Protein AF-A0A350BDQ4-F1 (afdb_monomer)

Nearest PDB structures (foldseek):
  2der-assembly2_B  TM=5.035E-01  e=5.370E-01  Escherichia coli
  2der-assembly1_A  TM=5.184E-01  e=1.527E+00  Escherichia coli
  4pnh-assembly1_A  TM=5.276E-01  e=2.118E+00  Burkholderia thailandensis E264
  6jak-assembly2_D  TM=4.779E-01  e=2.576E+00  Escherichia coli
  3s4o-assembly2_B  TM=2.925E-01  e=7.947E-01  Leishmania major

Mean predicted aligned error: 5.36 Å

Secondary structure (DSSP, 8-state):
------HHHHHHHHHHTTTT---EEEEEESSHHHHHHHHHHHTTTSEEEEEE--TT--SHHHHHHHHHHHHHHHHHHHHHHT---EEEEPP--HHHHHHHHGGG-

Foldseek 3Di:
DPPDDDVVVVVVVVLVVCVPPAEADEAEDQAQVRPDVVVVVNQNRYQYEYEHDDLCDPDVVRSVVRVVRNVVSVVVVCVVVVGDYHYDYDDNDNVVVVVVCVVPD

pLDDT: mean 89.43, std 8.65, range [54.31, 96.44]

Solvent-accessible surface area (backbone atoms only — not comparable to full-atom values): 6194 Å² total; per-residue (Å²): 131,83,85,77,80,59,64,67,63,54,50,50,54,56,57,58,71,44,72,88,50,59,53,81,39,80,45,81,30,80,39,39,77,71,40,52,66,59,46,69,66,40,55,86,54,26,45,38,32,37,34,43,60,63,37,83,49,72,59,65,70,52,42,54,50,34,48,52,49,28,53,54,47,46,56,50,45,24,63,79,66,75,47,79,65,43,81,44,79,57,83,80,45,44,69,64,51,48,62,75,44,57,91,79,110

Radius of gyration: 17.16 Å; Cα contacts (8 Å, |Δi|>4): 107; chains: 1; bounding box: 40×37×46 Å

Sequence (105 aa):
MENKINYHKEALKIIEGLKGRKPRLLAHVCCGPCSTYPLKFLHDHFDVTVIFHNSNIYPEREYVRRYQVLEEFVSRFNIDFSADVKIVKTAYENDEFNKHLAPFG

Structure (mmCIF, N/CA/C/O backbone):
data_AF-A0A350BDQ4-F1
#
_entry.id   AF-A0A350BDQ4-F1
#
loop_
_atom_site.group_PDB
_atom_site.id
_atom_site.type_symbol
_atom_site.label_atom_id
_atom_site.label_alt_id
_atom_site.label_comp_id
_atom_site.label_asym_id
_atom_site.label_entity_id
_atom_site.label_seq_id
_atom_site.pdbx_PDB_ins_code
_atom_site.Cartn_x
_atom_site.Cartn_y
_atom_site.Cartn_z
_atom_site.occupancy
_atom_site.B_iso_or_equiv
_atom_site.auth_seq_id
_atom_site.auth_comp_id
_atom_site.auth_asym_id
_atom_site.auth_atom_id
_atom_site.pdbx_PDB_model_num
ATOM 1 N N . MET A 1 1 ? 9.923 23.211 26.476 1.00 54.31 1 MET A N 1
ATOM 2 C CA . MET A 1 1 ? 9.919 22.014 25.612 1.00 54.31 1 MET A CA 1
ATOM 3 C C . MET A 1 1 ? 8.647 22.061 24.799 1.00 54.31 1 MET A C 1
ATOM 5 O O . MET A 1 1 ? 7.578 22.110 25.394 1.00 54.31 1 MET A O 1
ATOM 9 N N . GLU A 1 2 ? 8.759 22.140 23.479 1.00 69.00 2 GLU A N 1
ATOM 10 C CA . GLU A 1 2 ? 7.611 22.033 22.577 1.00 69.00 2 GLU A CA 1
ATOM 11 C C . GLU A 1 2 ? 6.854 20.724 22.839 1.00 69.00 2 GLU A C 1
ATOM 13 O O . GLU A 1 2 ? 7.464 19.659 22.969 1.00 69.00 2 GLU A O 1
ATOM 18 N N . ASN A 1 3 ? 5.525 20.804 22.940 1.00 77.81 3 ASN A N 1
ATOM 19 C CA . ASN A 1 3 ? 4.669 19.628 23.062 1.00 77.81 3 ASN A CA 1
ATOM 20 C C . ASN A 1 3 ? 4.763 18.821 21.764 1.00 77.81 3 ASN A C 1
ATOM 22 O O . ASN A 1 3 ? 4.131 19.149 20.761 1.00 77.81 3 ASN A O 1
ATOM 26 N N . LYS A 1 4 ? 5.574 17.762 21.775 1.00 87.06 4 LYS A N 1
ATOM 27 C CA . LYS A 1 4 ? 5.746 16.875 20.626 1.00 87.06 4 LYS A CA 1
ATOM 28 C C . LYS A 1 4 ? 4.429 16.140 20.361 1.00 87.06 4 LYS A C 1
ATOM 30 O O . LYS A 1 4 ? 3.985 15.337 21.182 1.00 87.06 4 LYS A O 1
ATOM 35 N N . ILE A 1 5 ? 3.799 16.428 19.223 1.00 91.75 5 ILE A N 1
ATOM 36 C CA . ILE A 1 5 ? 2.542 15.789 18.819 1.00 91.75 5 ILE A CA 1
ATOM 37 C C . ILE A 1 5 ? 2.784 14.289 18.614 1.00 91.75 5 ILE A C 1
ATOM 39 O O . ILE A 1 5 ? 3.722 13.880 17.928 1.00 91.75 5 ILE A O 1
ATOM 43 N N . ASN A 1 6 ? 1.923 13.458 19.202 1.00 93.75 6 ASN A N 1
ATOM 44 C CA . ASN A 1 6 ? 1.917 12.018 18.967 1.00 93.75 6 ASN A CA 1
ATOM 45 C C . ASN A 1 6 ? 0.924 11.684 17.843 1.00 93.75 6 ASN A C 1
ATOM 47 O O . ASN A 1 6 ? -0.269 11.518 18.087 1.00 93.75 6 ASN A O 1
ATOM 51 N N . TYR A 1 7 ? 1.428 11.551 16.617 1.00 91.69 7 TYR A N 1
ATOM 52 C CA . TYR A 1 7 ? 0.598 11.301 15.433 1.00 91.69 7 TYR A CA 1
ATOM 53 C C . TYR A 1 7 ? -0.145 9.963 15.450 1.00 91.69 7 TYR A C 1
ATOM 55 O O . TYR A 1 7 ? -1.195 9.852 14.826 1.00 91.69 7 TYR A O 1
ATOM 63 N N . HIS A 1 8 ? 0.342 8.963 16.188 1.00 91.56 8 HIS A N 1
ATOM 64 C CA . HIS A 1 8 ? -0.392 7.710 16.348 1.00 91.56 8 HIS A CA 1
ATOM 65 C C . HIS A 1 8 ? -1.682 7.930 17.149 1.00 91.56 8 HIS A C 1
ATOM 67 O O . HIS A 1 8 ? -2.749 7.486 16.735 1.00 91.56 8 HIS A O 1
ATOM 73 N N . LYS A 1 9 ? -1.612 8.690 18.251 1.00 94.00 9 LYS A N 1
ATOM 74 C CA . LYS A 1 9 ? -2.806 9.060 19.028 1.00 94.00 9 LYS A CA 1
ATOM 75 C C . LYS A 1 9 ? -3.777 9.914 18.214 1.00 94.00 9 LYS A C 1
ATOM 77 O O . LYS A 1 9 ? -4.979 9.690 18.297 1.00 94.00 9 LYS A O 1
ATOM 82 N N . GLU A 1 10 ? -3.275 10.854 17.416 1.00 95.12 10 GLU A N 1
ATOM 83 C CA . GLU A 1 10 ? -4.138 11.650 16.534 1.00 95.12 10 GLU A CA 1
ATOM 84 C C . GLU A 1 10 ? -4.805 10.787 15.450 1.00 95.12 10 GLU A C 1
ATOM 86 O O . GLU A 1 10 ? -5.999 10.939 15.202 1.00 95.12 10 GLU A O 1
ATOM 91 N N . ALA A 1 11 ? -4.093 9.814 14.873 1.00 92.81 11 ALA A N 1
ATOM 92 C CA . ALA A 1 11 ? -4.675 8.867 13.922 1.00 92.81 11 ALA A CA 1
ATOM 93 C C . ALA A 1 11 ? -5.798 8.024 14.550 1.00 92.81 11 ALA A C 1
ATOM 95 O O . ALA A 1 11 ? -6.852 7.861 13.936 1.00 92.81 11 ALA A O 1
ATOM 96 N N . LEU A 1 12 ? -5.617 7.540 15.785 1.00 94.12 12 LEU A N 1
ATOM 97 C CA . LEU A 1 12 ? -6.652 6.784 16.501 1.00 94.12 12 LEU A CA 1
ATOM 98 C C . LEU A 1 12 ? -7.923 7.613 16.736 1.00 94.12 12 LEU A C 1
ATOM 100 O O . LEU A 1 12 ? -9.020 7.095 16.548 1.00 94.12 12 LEU A O 1
ATOM 104 N N . LYS A 1 13 ? -7.796 8.906 17.063 1.00 95.50 13 LYS A N 1
ATOM 105 C CA . LYS A 1 13 ? -8.954 9.811 17.195 1.00 95.50 13 LYS A CA 1
ATOM 106 C C . LYS A 1 13 ? -9.706 9.980 15.873 1.00 95.50 13 LYS A C 1
ATOM 108 O O . LYS A 1 13 ? -10.935 10.003 15.856 1.00 95.50 13 LYS A O 1
ATOM 113 N N . ILE A 1 14 ? -8.979 10.089 14.757 1.00 94.06 14 ILE A N 1
ATOM 114 C CA . ILE A 1 14 ? -9.587 10.166 13.418 1.00 94.06 14 ILE A CA 1
ATOM 115 C C . ILE A 1 14 ? -10.355 8.873 13.116 1.00 94.06 14 ILE A C 1
ATOM 117 O O . ILE A 1 14 ? -11.492 8.937 12.648 1.00 94.06 14 ILE A O 1
ATOM 121 N N . ILE A 1 15 ? -9.762 7.715 13.424 1.00 94.81 15 ILE A N 1
ATOM 122 C CA . ILE A 1 15 ? -10.382 6.394 13.248 1.00 94.81 15 ILE A CA 1
ATOM 123 C C . ILE A 1 15 ? -11.643 6.251 14.111 1.00 94.81 15 ILE A C 1
ATOM 125 O O . ILE A 1 15 ? -12.675 5.808 13.612 1.00 94.81 15 ILE A O 1
ATOM 129 N N . GLU A 1 16 ? -11.610 6.679 15.373 1.00 94.75 16 GLU A N 1
ATOM 130 C CA . GLU A 1 16 ? -12.782 6.678 16.259 1.00 94.75 16 GLU A CA 1
ATOM 131 C C . GLU A 1 16 ? -13.932 7.522 15.674 1.00 94.75 16 GLU A C 1
ATOM 133 O O . GLU A 1 16 ? -15.096 7.107 15.662 1.00 94.75 16 GLU A O 1
ATOM 138 N N . GLY A 1 17 ? -13.597 8.665 15.066 1.00 94.88 17 GLY A N 1
ATOM 139 C CA . GLY A 1 17 ? -14.539 9.533 14.355 1.00 94.88 17 GLY A CA 1
ATOM 140 C C . GLY A 1 17 ? -15.221 8.894 13.134 1.00 94.88 17 GLY A C 1
ATOM 141 O O . GLY A 1 17 ? -16.253 9.395 12.666 1.00 94.88 17 GLY A O 1
ATOM 142 N N . 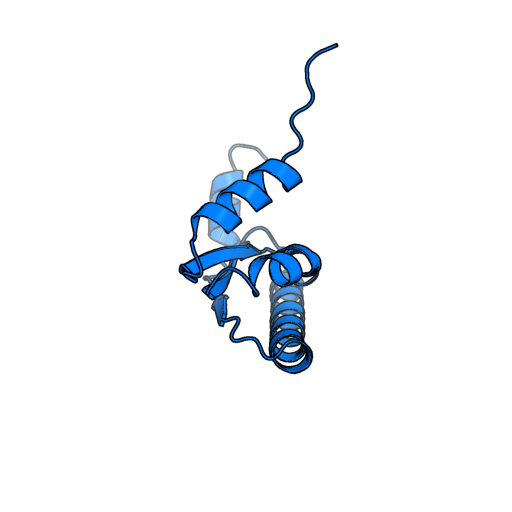LEU A 1 18 ? -14.716 7.765 12.626 1.00 93.69 18 LEU A N 1
ATOM 143 C CA . LEU A 1 18 ? -15.363 7.025 11.541 1.00 93.69 18 LEU A CA 1
ATOM 144 C C . LEU A 1 18 ? -16.677 6.371 11.996 1.00 93.69 18 LEU A C 1
ATOM 146 O O . LEU A 1 18 ? -17.544 6.136 11.152 1.00 93.69 18 LEU A O 1
ATOM 150 N N . LYS A 1 19 ? -16.890 6.169 13.308 1.00 91.62 19 LYS A N 1
ATOM 151 C CA . LYS A 1 19 ? -18.124 5.603 13.893 1.00 91.62 19 LYS A CA 1
ATOM 152 C C . LYS A 1 19 ? -18.535 4.271 13.247 1.00 91.62 19 LYS A C 1
ATOM 154 O O . LYS A 1 19 ? -19.691 4.084 12.876 1.00 91.62 19 LYS A O 1
ATOM 159 N N . GLY A 1 20 ? -17.566 3.378 13.044 1.00 87.06 20 GLY A N 1
ATOM 160 C CA . GLY A 1 20 ? -17.780 2.063 12.428 1.00 87.06 20 GLY A CA 1
ATOM 161 C C . GLY A 1 20 ? -17.937 2.071 10.902 1.00 87.06 20 GLY A C 1
ATOM 162 O O . GLY A 1 20 ? -18.081 1.009 10.305 1.00 87.06 20 GLY A O 1
ATOM 163 N N . ARG A 1 21 ? -17.886 3.238 10.244 1.00 93.75 21 ARG A N 1
ATOM 164 C CA . ARG A 1 21 ? -17.785 3.308 8.779 1.00 93.75 21 ARG A CA 1
ATOM 165 C C . ARG A 1 21 ? -16.398 2.851 8.336 1.00 93.75 21 ARG A C 1
ATOM 167 O O . ARG A 1 21 ? -15.412 3.169 8.995 1.00 93.75 21 ARG A O 1
ATOM 174 N N . LYS A 1 22 ? -16.334 2.206 7.172 1.00 94.38 22 LYS A N 1
ATOM 175 C CA . LYS A 1 22 ? -15.093 1.734 6.553 1.00 94.38 22 LYS A CA 1
ATOM 176 C C . LYS A 1 22 ? -14.858 2.459 5.217 1.00 94.38 22 LYS A C 1
ATOM 178 O O . LYS A 1 22 ? -15.253 1.968 4.168 1.00 94.38 22 LYS A O 1
ATOM 183 N N . PRO A 1 23 ? -14.354 3.706 5.224 1.00 96.12 23 PRO A N 1
ATOM 184 C CA . PRO A 1 23 ? -14.197 4.473 3.994 1.00 96.12 23 PRO A CA 1
ATOM 185 C C . PRO A 1 23 ? -13.098 3.889 3.098 1.00 96.12 23 PRO A C 1
ATOM 187 O O . PRO A 1 23 ? -12.171 3.224 3.561 1.00 96.12 23 PRO A O 1
ATOM 190 N N . ARG A 1 24 ? -13.185 4.187 1.798 1.00 96.38 24 ARG A N 1
ATOM 191 C CA . ARG A 1 24 ? -12.177 3.781 0.812 1.00 96.38 24 ARG A CA 1
ATOM 192 C C . ARG A 1 24 ? -10.886 4.569 1.006 1.00 96.38 24 ARG A C 1
ATOM 194 O O . ARG A 1 24 ? -10.926 5.793 1.124 1.00 96.38 24 ARG A O 1
ATOM 201 N N . LEU A 1 25 ? -9.753 3.873 0.972 1.00 94.62 25 LEU A N 1
ATOM 202 C CA . LEU A 1 25 ? -8.425 4.467 1.099 1.00 94.62 25 LEU A CA 1
ATOM 203 C C . LEU A 1 25 ? -7.511 3.964 -0.018 1.00 94.62 25 LEU A C 1
ATOM 205 O O . LEU A 1 25 ? -7.325 2.760 -0.171 1.00 94.62 25 LEU A O 1
ATOM 209 N N . LEU A 1 26 ? -6.921 4.889 -0.778 1.00 94.62 26 LEU A N 1
ATOM 210 C CA . LEU A 1 26 ? -5.892 4.578 -1.767 1.00 94.62 26 LEU A CA 1
ATOM 211 C C . LEU A 1 26 ? -4.511 4.847 -1.160 1.00 94.62 26 LEU A C 1
ATOM 213 O O . LEU A 1 26 ? -4.178 5.993 -0.866 1.00 94.62 26 LEU A O 1
ATOM 217 N N . ALA A 1 27 ? -3.717 3.798 -0.967 1.00 91.69 27 ALA A N 1
ATOM 218 C CA . ALA A 1 27 ? -2.392 3.873 -0.365 1.00 91.69 27 ALA A CA 1
ATOM 219 C C . ALA A 1 27 ? -1.306 3.684 -1.428 1.00 91.69 27 ALA A C 1
ATOM 221 O O . ALA A 1 27 ? -1.214 2.630 -2.058 1.00 91.69 27 ALA A O 1
ATOM 222 N N . HIS A 1 28 ? -0.470 4.701 -1.629 1.00 91.19 28 HIS A N 1
ATOM 223 C CA . HIS A 1 28 ? 0.664 4.618 -2.548 1.00 91.19 28 HIS A CA 1
ATOM 224 C C . HIS A 1 28 ? 1.814 3.817 -1.953 1.00 91.19 28 HIS A C 1
ATOM 226 O O . HIS A 1 28 ? 2.251 4.067 -0.831 1.00 91.19 28 HIS A O 1
ATOM 232 N N . VAL 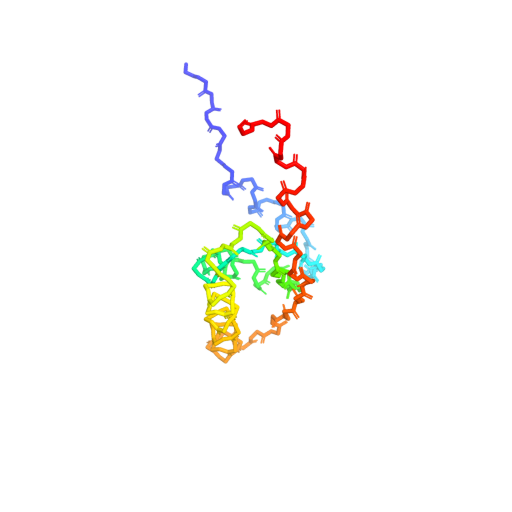A 1 29 ? 2.319 2.860 -2.730 1.00 86.56 29 VAL A N 1
ATOM 233 C CA . VAL A 1 29 ? 3.487 2.057 -2.387 1.00 86.56 29 VAL A CA 1
ATOM 234 C C . VAL A 1 29 ? 4.455 1.993 -3.560 1.00 86.56 29 VAL A C 1
ATOM 236 O O . VAL A 1 29 ? 4.068 1.923 -4.727 1.00 86.56 29 VAL A O 1
ATOM 239 N N . CYS A 1 30 ? 5.745 1.944 -3.243 1.00 77.81 30 CYS A N 1
ATOM 240 C CA . CYS A 1 30 ? 6.786 1.634 -4.216 1.00 77.81 30 CYS A CA 1
ATOM 241 C C . CYS A 1 30 ? 7.355 0.214 -4.037 1.00 77.81 30 CYS A C 1
ATOM 243 O O . CYS A 1 30 ? 8.182 -0.203 -4.848 1.00 77.81 30 CYS A O 1
ATOM 245 N N . CYS A 1 31 ? 6.956 -0.519 -2.982 1.00 71.19 31 CYS A N 1
ATOM 246 C CA . CYS A 1 31 ? 7.484 -1.840 -2.620 1.00 71.19 31 CYS A CA 1
ATOM 247 C C . CYS A 1 31 ? 6.579 -2.623 -1.648 1.00 71.19 31 CYS A C 1
ATOM 249 O O . CYS A 1 31 ? 5.878 -2.009 -0.850 1.00 71.19 31 CYS A O 1
ATOM 251 N N . GLY A 1 32 ? 6.662 -3.960 -1.635 1.00 62.03 32 GLY A N 1
ATOM 252 C CA . GLY A 1 32 ? 5.946 -4.812 -0.663 1.00 62.03 32 GLY A CA 1
ATOM 253 C C . GLY A 1 32 ? 6.215 -4.480 0.823 1.00 62.03 32 GLY A C 1
ATOM 254 O O . GLY A 1 32 ? 5.264 -4.320 1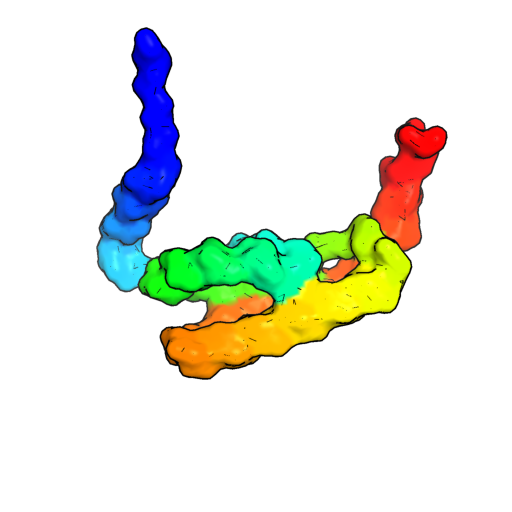.589 1.00 62.03 32 GLY A O 1
ATOM 255 N N . PRO A 1 33 ? 7.478 -4.275 1.257 1.00 59.88 33 PRO A N 1
ATOM 256 C CA . PRO A 1 33 ? 7.794 -3.873 2.635 1.00 59.88 33 PRO A CA 1
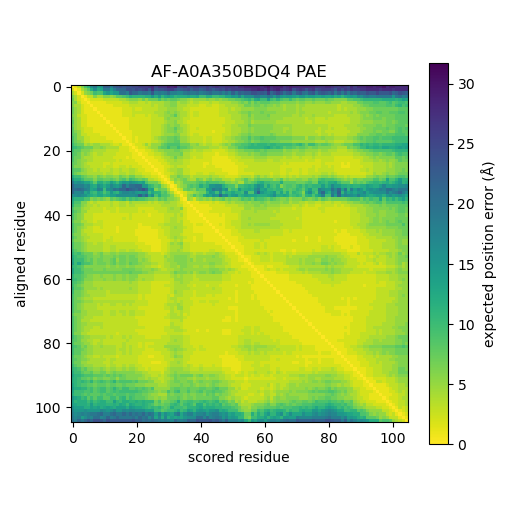ATOM 257 C C . PRO A 1 33 ? 7.146 -2.552 3.068 1.00 59.88 33 PRO A C 1
ATOM 259 O O . PRO A 1 33 ? 6.767 -2.400 4.229 1.00 59.88 33 PRO A O 1
ATOM 262 N N . CYS A 1 34 ? 6.970 -1.627 2.120 1.00 61.69 34 CYS A N 1
ATOM 263 C CA . CYS A 1 34 ? 6.410 -0.296 2.324 1.00 61.69 34 CYS A CA 1
ATOM 264 C C . CYS A 1 34 ? 4.943 -0.354 2.796 1.00 61.69 34 CYS A C 1
ATOM 266 O O . CYS A 1 34 ? 4.477 0.562 3.468 1.00 61.69 34 CYS A O 1
ATOM 268 N N . SER A 1 35 ? 4.226 -1.441 2.483 1.00 64.19 35 SER A N 1
ATOM 269 C CA . SER A 1 35 ? 2.842 -1.674 2.911 1.00 64.19 35 SER A CA 1
ATOM 270 C C . SER A 1 35 ? 2.693 -2.473 4.203 1.00 64.19 35 SER A C 1
ATOM 272 O O . SER A 1 35 ? 1.595 -2.504 4.728 1.00 64.19 35 SER A O 1
ATOM 274 N N . THR A 1 36 ? 3.729 -3.105 4.753 1.00 78.31 36 THR A N 1
ATOM 275 C CA . THR A 1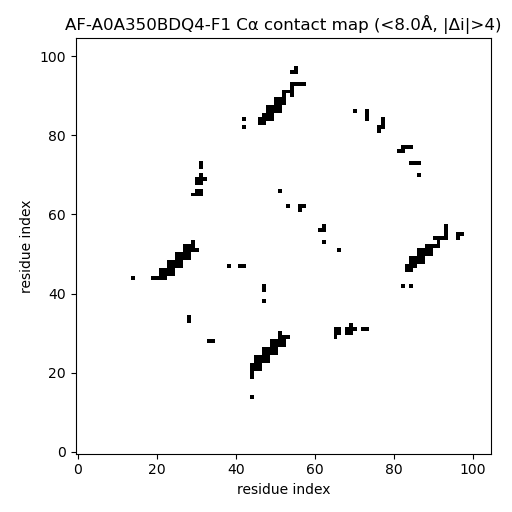 36 ? 3.561 -4.116 5.825 1.00 78.31 36 THR A CA 1
ATOM 276 C C . THR A 1 36 ? 2.794 -3.624 7.062 1.00 78.31 36 THR A C 1
ATOM 278 O O . THR A 1 36 ? 1.658 -4.039 7.291 1.00 78.31 36 THR A O 1
ATOM 281 N N . TYR A 1 37 ? 3.381 -2.727 7.859 1.00 85.88 37 TYR A N 1
ATOM 282 C CA . TYR A 1 37 ? 2.707 -2.165 9.036 1.00 85.88 37 TYR A CA 1
ATOM 283 C C . TYR A 1 37 ? 1.522 -1.254 8.676 1.00 85.88 37 TYR A C 1
ATOM 285 O O . TYR A 1 37 ? 0.465 -1.424 9.283 1.00 85.88 37 TYR A O 1
ATOM 293 N N . PRO A 1 38 ? 1.626 -0.333 7.693 1.00 87.69 38 PRO A N 1
ATOM 294 C CA . PRO A 1 38 ? 0.498 0.520 7.331 1.00 87.69 38 PRO A CA 1
ATOM 295 C C . PRO A 1 38 ? -0.733 -0.277 6.904 1.00 87.69 38 PRO A C 1
ATOM 297 O O . PRO A 1 38 ? -1.825 0.015 7.372 1.00 87.69 38 PRO A O 1
ATOM 300 N N . LEU A 1 39 ? -0.573 -1.313 6.077 1.00 89.81 39 LEU A N 1
ATOM 301 C CA . LEU A 1 39 ? -1.695 -2.134 5.631 1.00 89.81 39 LEU A CA 1
ATOM 302 C C . LEU A 1 39 ? -2.297 -2.908 6.799 1.00 89.81 39 LEU A C 1
ATOM 304 O O . LEU A 1 39 ? -3.514 -2.893 6.945 1.00 89.81 39 LEU A O 1
ATOM 308 N N . LYS A 1 40 ? -1.456 -3.483 7.673 1.00 90.88 40 LYS A N 1
ATOM 309 C CA . LYS A 1 40 ? -1.901 -4.152 8.905 1.00 90.88 40 LYS A CA 1
ATOM 310 C C . LYS A 1 40 ? -2.684 -3.223 9.838 1.00 90.88 40 LYS A C 1
ATOM 312 O O . LYS A 1 40 ? -3.649 -3.645 10.451 1.00 90.88 40 LYS A O 1
ATOM 317 N N . PHE A 1 41 ? -2.281 -1.964 9.952 1.00 92.12 41 PHE A N 1
ATOM 318 C CA . PHE A 1 41 ? -2.985 -0.992 10.783 1.00 92.12 41 PHE A CA 1
ATOM 319 C C . PHE A 1 41 ? -4.275 -0.479 10.126 1.00 92.12 41 PHE A C 1
ATOM 321 O O . PHE A 1 41 ? -5.266 -0.241 10.803 1.00 92.12 41 PHE A O 1
ATOM 328 N N . LEU A 1 42 ? -4.274 -0.282 8.806 1.00 92.44 42 LEU A N 1
ATOM 329 C CA . LEU A 1 42 ? -5.363 0.394 8.101 1.00 92.44 42 LEU A CA 1
ATOM 330 C C . LEU A 1 42 ? -6.478 -0.555 7.642 1.00 92.44 42 LEU A C 1
ATOM 332 O O . LEU A 1 42 ? -7.615 -0.102 7.524 1.00 92.44 42 LEU A O 1
ATOM 336 N N . HIS A 1 43 ? -6.207 -1.841 7.383 1.00 92.62 43 HIS A N 1
ATOM 337 C CA . HIS A 1 43 ? -7.213 -2.742 6.793 1.00 92.62 43 HIS A CA 1
ATOM 338 C C . HIS A 1 43 ? -8.431 -2.995 7.692 1.00 92.62 43 HIS A C 1
ATOM 340 O O . HIS A 1 43 ? -9.506 -3.319 7.183 1.00 92.62 43 HIS A O 1
ATOM 346 N N . ASP A 1 44 ? -8.287 -2.844 9.009 1.00 93.31 44 ASP A N 1
ATOM 347 C CA . ASP A 1 44 ? -9.397 -2.970 9.959 1.00 93.31 44 ASP A CA 1
ATOM 348 C C . ASP A 1 44 ? -10.333 -1.757 9.914 1.00 93.31 44 ASP A C 1
ATOM 350 O O . ASP A 1 44 ? -11.517 -1.855 10.233 1.00 93.31 44 ASP A O 1
ATOM 354 N N . HIS A 1 45 ? -9.827 -0.611 9.460 1.00 94.88 45 HIS A N 1
ATOM 355 C CA . HIS A 1 45 ? -10.522 0.674 9.530 1.00 94.88 45 HIS A CA 1
ATOM 356 C C . HIS A 1 45 ? -10.937 1.220 8.158 1.00 94.88 45 HIS A C 1
ATOM 358 O O . HIS A 1 45 ? -11.811 2.082 8.081 1.00 94.88 45 HIS A O 1
ATOM 364 N N . PHE A 1 46 ? -10.346 0.713 7.073 1.00 95.75 46 PHE A N 1
ATOM 365 C CA . PHE A 1 46 ? -10.534 1.219 5.713 1.00 95.75 46 PHE A CA 1
ATOM 366 C C . PHE A 1 46 ? -10.706 0.094 4.687 1.00 95.75 46 PHE A C 1
ATOM 368 O O . PHE A 1 46 ? -10.164 -1.001 4.844 1.00 95.75 4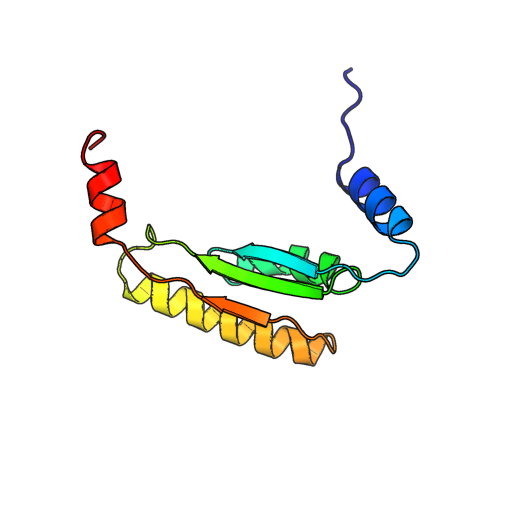6 PHE A O 1
ATOM 375 N N . ASP A 1 47 ? -11.408 0.401 3.597 1.00 95.75 47 ASP A N 1
ATOM 376 C CA . ASP A 1 47 ? -11.414 -0.414 2.381 1.00 95.75 47 ASP A CA 1
ATOM 377 C C . ASP A 1 47 ? -10.190 -0.033 1.546 1.00 95.75 47 ASP A C 1
ATOM 379 O O . ASP A 1 47 ? -10.203 0.936 0.773 1.00 95.75 47 ASP A O 1
ATOM 383 N N . VAL A 1 48 ? -9.089 -0.750 1.773 1.00 95.44 48 VAL A N 1
ATOM 384 C CA . VAL A 1 48 ? -7.778 -0.360 1.255 1.00 95.44 48 VAL A CA 1
ATOM 385 C C . VAL A 1 48 ? -7.568 -0.854 -0.174 1.00 95.44 48 VAL A C 1
ATOM 387 O O . VAL A 1 48 ? -7.681 -2.035 -0.491 1.00 95.44 48 VAL A O 1
ATOM 390 N N . THR A 1 49 ? -7.187 0.070 -1.047 1.00 95.81 49 THR A N 1
ATOM 391 C CA . THR A 1 49 ? -6.589 -0.214 -2.351 1.00 95.81 49 THR A CA 1
ATOM 392 C C . THR A 1 49 ? -5.156 0.294 -2.336 1.00 95.81 49 THR A C 1
ATOM 394 O O . THR A 1 49 ? -4.889 1.420 -1.928 1.00 95.81 49 THR A O 1
ATOM 397 N N . VAL A 1 50 ? -4.222 -0.525 -2.782 1.00 94.50 50 VAL A N 1
ATOM 398 C CA . VAL A 1 50 ? -2.808 -0.195 -2.889 1.00 94.50 50 VAL A CA 1
ATOM 399 C C . VAL A 1 50 ? -2.507 0.222 -4.323 1.00 94.50 50 VAL A C 1
ATOM 401 O O . VAL A 1 50 ? -2.816 -0.518 -5.251 1.00 94.50 50 VAL A O 1
ATOM 404 N N . ILE A 1 51 ? -1.890 1.386 -4.523 1.00 94.12 51 ILE A N 1
ATOM 405 C CA . ILE A 1 51 ? -1.391 1.817 -5.833 1.00 94.12 51 ILE A CA 1
ATOM 406 C C . ILE A 1 51 ? 0.119 1.599 -5.924 1.00 94.12 51 ILE A C 1
ATOM 408 O O . ILE A 1 51 ? 0.883 2.175 -5.151 1.00 94.12 51 ILE A O 1
ATOM 412 N N . PHE A 1 52 ? 0.548 0.783 -6.887 1.00 93.38 52 PHE A N 1
ATOM 413 C CA . PHE A 1 52 ? 1.951 0.599 -7.244 1.00 93.38 52 PHE A CA 1
ATOM 414 C C . PHE A 1 52 ? 2.333 1.570 -8.364 1.00 93.38 52 PHE A C 1
ATOM 416 O O . PHE A 1 52 ? 1.880 1.450 -9.509 1.00 93.38 52 PHE A O 1
ATOM 423 N N . HIS A 1 53 ? 3.163 2.550 -8.017 1.00 89.06 53 HIS A N 1
ATOM 424 C CA . HIS A 1 53 ? 3.628 3.581 -8.941 1.00 89.06 53 HIS A CA 1
ATOM 425 C C . HIS A 1 53 ? 5.040 4.028 -8.574 1.00 89.06 53 HIS A C 1
ATOM 427 O O . HIS A 1 53 ? 5.242 4.574 -7.491 1.00 89.06 53 HIS A O 1
ATOM 433 N N . ASN A 1 54 ? 6.017 3.800 -9.454 1.00 87.31 54 ASN A N 1
ATOM 434 C CA . ASN A 1 54 ? 7.341 4.414 -9.351 1.00 87.31 54 ASN A CA 1
ATOM 435 C C . ASN A 1 54 ? 8.143 4.202 -10.648 1.00 87.31 54 ASN A C 1
ATOM 437 O O . ASN A 1 54 ? 8.840 3.195 -10.791 1.00 87.31 54 ASN A O 1
ATOM 441 N N . SER A 1 55 ? 8.068 5.157 -11.576 1.00 88.69 55 SER A N 1
ATOM 442 C CA . SER A 1 55 ? 8.827 5.105 -12.835 1.00 88.69 55 SER A CA 1
ATOM 443 C C . SER A 1 55 ? 10.332 5.347 -12.663 1.00 88.69 55 SER A C 1
ATOM 445 O O . SER A 1 55 ? 11.088 5.093 -13.592 1.00 88.69 55 SER A O 1
ATOM 447 N N . ASN A 1 56 ? 10.795 5.764 -11.478 1.00 86.81 56 ASN A N 1
ATOM 448 C CA . ASN A 1 56 ? 12.221 5.936 -11.175 1.00 86.81 56 ASN A CA 1
ATOM 449 C C . ASN A 1 56 ? 12.939 4.607 -10.864 1.00 86.81 56 ASN A C 1
ATOM 451 O O . ASN A 1 56 ? 14.158 4.567 -10.721 1.00 86.81 56 ASN A 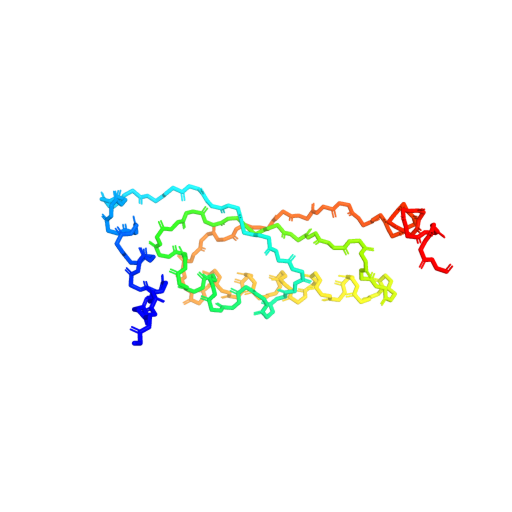O 1
ATOM 455 N N . ILE A 1 57 ? 12.211 3.498 -10.686 1.00 88.75 57 ILE A N 1
ATOM 456 C CA . ILE A 1 57 ? 12.855 2.210 -10.404 1.00 88.75 57 ILE A CA 1
ATOM 457 C C . ILE A 1 57 ? 13.573 1.739 -11.666 1.00 88.75 57 ILE A C 1
ATOM 459 O O . ILE A 1 57 ? 12.926 1.421 -12.657 1.00 88.75 57 ILE A O 1
ATOM 463 N N . TYR A 1 58 ? 14.896 1.648 -11.607 1.00 88.88 58 TYR A N 1
ATOM 464 C CA . TYR A 1 58 ? 15.743 1.152 -12.684 1.00 88.88 58 TYR A CA 1
ATOM 465 C C . TYR A 1 58 ? 16.727 0.110 -12.130 1.00 88.88 58 TYR A C 1
ATOM 467 O O . TYR A 1 58 ? 17.182 0.250 -10.991 1.00 88.88 58 TYR A O 1
ATOM 475 N N . PRO A 1 59 ? 17.113 -0.919 -12.904 1.00 92.44 59 PRO A N 1
ATOM 476 C CA . PRO A 1 59 ? 16.587 -1.298 -14.225 1.00 92.44 59 PRO A CA 1
ATOM 477 C C . PRO A 1 59 ? 15.154 -1.850 -14.164 1.00 92.44 59 PRO A C 1
ATOM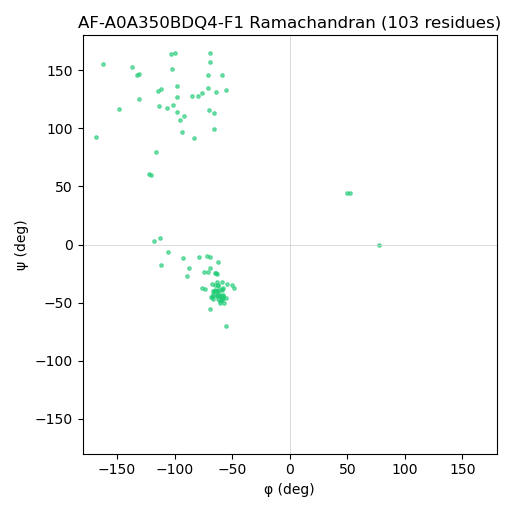 479 O O . PRO A 1 59 ? 14.697 -2.250 -13.097 1.00 92.44 59 PRO A O 1
ATOM 482 N N . GLU A 1 60 ? 14.462 -1.940 -15.306 1.00 92.31 60 GLU A N 1
ATOM 483 C CA . GLU A 1 60 ? 13.071 -2.437 -15.408 1.00 92.31 60 GLU A CA 1
ATOM 484 C C . GLU A 1 60 ? 12.847 -3.770 -14.671 1.00 92.31 60 GLU A C 1
ATOM 486 O O . GLU A 1 60 ? 11.836 -3.960 -13.993 1.00 92.31 60 GLU A O 1
ATOM 491 N N . ARG A 1 61 ? 13.831 -4.679 -14.708 1.00 94.06 61 ARG A N 1
ATOM 492 C CA . ARG A 1 61 ? 13.785 -5.947 -13.958 1.00 94.06 61 ARG A CA 1
ATOM 493 C C . ARG A 1 61 ? 13.528 -5.763 -12.454 1.00 94.06 61 ARG A C 1
ATOM 495 O O . ARG A 1 61 ? 12.869 -6.602 -11.850 1.00 94.06 61 ARG A O 1
ATOM 502 N N . GLU A 1 62 ? 14.026 -4.684 -11.848 1.00 91.94 62 GLU A N 1
ATOM 503 C CA . GLU A 1 62 ? 13.788 -4.369 -10.435 1.00 91.94 62 GLU A CA 1
ATOM 504 C C . GLU A 1 62 ? 12.356 -3.868 -10.222 1.00 91.94 62 GLU A C 1
ATOM 506 O O . GLU A 1 62 ? 11.711 -4.264 -9.254 1.00 91.94 62 GLU A O 1
ATOM 511 N N . TYR A 1 63 ? 11.811 -3.070 -11.146 1.00 92.75 63 TYR A N 1
ATOM 512 C CA . TYR A 1 63 ? 10.405 -2.651 -11.104 1.00 92.75 63 TYR A CA 1
ATOM 513 C C . TYR A 1 63 ? 9.474 -3.871 -11.145 1.00 92.75 63 TYR A C 1
ATOM 515 O O . TYR A 1 63 ? 8.585 -4.004 -10.299 1.00 92.75 63 TYR A O 1
ATOM 523 N N . VAL A 1 64 ? 9.728 -4.799 -12.075 1.00 92.69 64 VAL A N 1
ATOM 524 C CA . VAL A 1 64 ? 8.969 -6.052 -12.208 1.00 92.69 64 VAL A CA 1
ATOM 525 C C . VAL A 1 64 ? 9.078 -6.891 -10.937 1.00 92.69 64 VAL A C 1
ATOM 527 O O . VAL A 1 64 ? 8.056 -7.301 -10.387 1.00 92.69 64 VAL A O 1
ATOM 530 N N . ARG A 1 65 ? 10.296 -7.085 -10.416 1.00 93.31 65 ARG A N 1
ATOM 531 C CA . ARG A 1 65 ? 10.533 -7.843 -9.181 1.00 93.31 65 ARG A CA 1
ATOM 532 C C . ARG A 1 65 ? 9.789 -7.244 -7.986 1.00 93.31 65 ARG A C 1
ATOM 534 O O . ARG A 1 65 ? 9.154 -7.973 -7.229 1.00 93.31 65 ARG A O 1
ATOM 541 N N . ARG A 1 66 ? 9.850 -5.923 -7.793 1.00 93.38 66 ARG A N 1
ATOM 542 C CA . ARG A 1 66 ? 9.167 -5.248 -6.675 1.00 93.38 66 ARG A CA 1
ATOM 543 C C . ARG A 1 66 ? 7.651 -5.357 -6.768 1.00 93.38 66 ARG A C 1
ATOM 545 O O . ARG A 1 66 ? 7.006 -5.470 -5.726 1.00 93.38 66 ARG A O 1
ATOM 552 N N . TYR A 1 67 ? 7.101 -5.335 -7.981 1.00 93.31 67 TYR A N 1
ATOM 553 C CA . TYR A 1 67 ? 5.676 -5.553 -8.206 1.00 93.31 67 TYR A CA 1
ATOM 554 C C . TYR A 1 67 ? 5.257 -6.986 -7.859 1.00 93.31 67 TYR A C 1
ATOM 556 O O . TYR A 1 67 ? 4.306 -7.161 -7.106 1.00 93.31 67 TYR A O 1
ATOM 564 N N . GLN A 1 68 ? 6.008 -7.995 -8.313 1.00 94.12 68 GLN A N 1
ATOM 565 C CA . GLN A 1 68 ? 5.739 -9.405 -7.995 1.00 94.12 68 GLN A CA 1
ATOM 566 C C . GLN A 1 68 ? 5.739 -9.657 -6.482 1.00 94.12 68 GLN A C 1
ATOM 568 O O . GLN A 1 68 ? 4.801 -10.237 -5.945 1.00 94.12 68 GLN A O 1
ATOM 573 N N . VAL A 1 69 ? 6.741 -9.129 -5.769 1.00 93.62 69 VAL A N 1
ATOM 574 C CA . VAL A 1 69 ? 6.812 -9.233 -4.302 1.00 93.62 69 VAL A CA 1
ATOM 575 C C . VAL A 1 69 ? 5.622 -8.543 -3.624 1.00 93.62 69 VAL A C 1
ATOM 577 O O . VAL A 1 69 ? 5.146 -9.012 -2.592 1.00 93.62 69 VAL A O 1
ATOM 580 N N . LEU A 1 70 ? 5.133 -7.425 -4.172 1.00 93.12 70 LEU A N 1
ATOM 581 C CA . LEU A 1 70 ? 3.932 -6.762 -3.660 1.00 93.12 70 LEU A CA 1
ATOM 582 C C . LEU A 1 70 ? 2.674 -7.613 -3.888 1.00 93.12 70 LEU A C 1
ATOM 584 O O . LEU A 1 70 ? 1.876 -7.737 -2.963 1.00 93.12 70 LEU A O 1
ATOM 588 N N . GLU A 1 71 ? 2.495 -8.188 -5.080 1.00 94.38 71 GLU A N 1
ATOM 589 C CA . GLU A 1 71 ? 1.366 -9.082 -5.376 1.00 94.38 71 GLU A CA 1
ATOM 590 C C . GLU A 1 71 ? 1.347 -10.296 -4.447 1.00 94.38 71 GLU A C 1
ATOM 592 O O . GLU A 1 71 ? 0.318 -10.580 -3.833 1.00 94.38 71 GLU A O 1
ATOM 597 N N . GLU A 1 72 ? 2.489 -10.966 -4.277 1.00 94.31 72 GLU A N 1
ATOM 598 C CA . GLU A 1 72 ? 2.631 -12.098 -3.356 1.00 94.31 72 GLU A CA 1
ATOM 599 C C . GLU A 1 72 ? 2.311 -11.693 -1.913 1.00 94.31 72 GLU A C 1
ATOM 601 O O . GLU A 1 72 ? 1.572 -12.391 -1.212 1.00 94.31 72 GLU A O 1
ATOM 606 N N . PHE A 1 73 ? 2.826 -10.541 -1.470 1.00 93.06 73 PHE A N 1
ATOM 607 C CA . PHE A 1 73 ? 2.554 -10.011 -0.139 1.00 93.06 73 PHE A CA 1
ATOM 608 C C . PHE A 1 73 ? 1.061 -9.741 0.074 1.00 93.06 73 PHE A C 1
ATOM 610 O O . PHE A 1 73 ? 0.515 -10.192 1.076 1.00 93.06 73 PHE A O 1
ATOM 617 N N . VAL A 1 74 ? 0.393 -9.035 -0.844 1.00 93.56 74 VAL A N 1
ATOM 618 C CA . VAL A 1 74 ? -1.035 -8.703 -0.707 1.00 93.56 74 VAL A CA 1
ATOM 619 C C . VAL A 1 74 ? -1.904 -9.954 -0.788 1.00 93.56 74 VAL A C 1
ATOM 621 O O . VAL A 1 74 ? -2.839 -10.090 -0.002 1.00 93.56 74 VAL A O 1
ATOM 624 N N . SER A 1 75 ? -1.578 -10.892 -1.680 1.00 95.19 75 SER A N 1
ATOM 625 C CA . SER A 1 75 ? -2.279 -12.175 -1.775 1.00 95.19 75 SER A CA 1
ATOM 626 C C . SER A 1 75 ? -2.228 -12.926 -0.444 1.00 95.19 75 SER A C 1
ATOM 628 O O . SER A 1 75 ? -3.266 -13.303 0.101 1.00 95.19 75 SER A O 1
ATOM 630 N N . ARG A 1 76 ? -1.029 -13.060 0.134 1.00 94.75 76 ARG A N 1
ATOM 631 C CA . ARG A 1 76 ? -0.849 -13.712 1.431 1.00 94.75 76 ARG A CA 1
ATOM 632 C C . ARG A 1 76 ? -1.505 -12.939 2.570 1.00 94.75 76 ARG A C 1
ATOM 634 O O . ARG A 1 76 ? -2.135 -13.543 3.426 1.00 94.75 76 ARG A O 1
ATOM 641 N N . PHE A 1 77 ? -1.411 -11.614 2.558 1.00 94.06 77 PHE A N 1
ATOM 642 C CA . PHE A 1 77 ? -2.043 -10.752 3.550 1.00 94.06 77 PHE A CA 1
ATOM 643 C C . PHE A 1 77 ? -3.567 -10.926 3.573 1.00 94.06 77 PHE A C 1
ATOM 645 O O . PHE A 1 77 ? -4.155 -11.061 4.642 1.00 94.06 77 PHE A O 1
ATOM 652 N N . ASN A 1 78 ? -4.210 -10.977 2.405 1.00 95.62 78 ASN A N 1
ATOM 653 C CA . ASN A 1 78 ? -5.653 -11.192 2.311 1.00 95.62 78 ASN A CA 1
ATOM 654 C C . ASN A 1 78 ? -6.072 -12.555 2.880 1.00 95.62 78 ASN A C 1
ATOM 656 O O . ASN A 1 78 ? -7.119 -12.643 3.516 1.00 95.62 78 ASN A O 1
ATOM 660 N N . ILE A 1 79 ? -5.239 -13.589 2.719 1.00 96.44 79 ILE A N 1
ATOM 661 C CA . ILE A 1 79 ? -5.460 -14.909 3.328 1.00 96.44 79 ILE A CA 1
ATOM 662 C C . ILE A 1 79 ? -5.271 -14.839 4.849 1.00 96.44 79 ILE A C 1
ATOM 664 O O . ILE A 1 79 ? -6.184 -15.179 5.598 1.00 96.44 79 ILE A O 1
ATOM 668 N N . ASP A 1 80 ? -4.109 -14.363 5.304 1.00 95.12 80 ASP A N 1
ATOM 669 C CA . ASP A 1 80 ? -3.706 -14.376 6.715 1.00 95.12 80 ASP A CA 1
ATOM 670 C C . ASP A 1 80 ? -4.628 -13.510 7.595 1.00 95.12 80 ASP A C 1
ATOM 672 O O . ASP A 1 80 ? -4.857 -13.834 8.761 1.00 95.12 80 ASP A O 1
ATOM 676 N N . PHE A 1 81 ? -5.172 -12.419 7.043 1.00 94.12 81 PHE A N 1
ATOM 677 C CA . PHE A 1 81 ? -6.003 -11.450 7.767 1.00 94.12 81 PHE A CA 1
ATOM 678 C C . PHE A 1 81 ? -7.471 -11.431 7.326 1.00 94.12 81 PHE A C 1
ATOM 680 O O . PHE A 1 81 ? -8.226 -10.586 7.803 1.00 94.12 81 PHE A O 1
ATOM 687 N N . SER A 1 82 ? -7.896 -12.340 6.437 1.00 94.69 82 SER A N 1
ATOM 688 C CA . SER A 1 82 ? -9.258 -12.341 5.867 1.00 94.69 82 SER A CA 1
ATOM 689 C C . SER A 1 82 ? -9.671 -10.960 5.324 1.00 94.69 82 SER A C 1
ATOM 691 O O . SER A 1 82 ? -10.772 -10.470 5.583 1.00 94.69 82 SER A O 1
ATOM 693 N N . ALA A 1 83 ? -8.755 -10.306 4.605 1.00 93.44 83 ALA A N 1
ATOM 694 C CA . ALA A 1 83 ? -8.926 -8.956 4.067 1.00 93.44 83 ALA A CA 1
ATOM 695 C C . ALA A 1 83 ? -9.241 -8.965 2.555 1.00 93.44 83 ALA A C 1
ATOM 697 O O . ALA A 1 83 ? -9.023 -9.962 1.872 1.00 93.44 83 ALA A O 1
ATOM 698 N N . ASP A 1 84 ? -9.732 -7.836 2.029 1.00 94.69 84 ASP A N 1
ATOM 699 C CA . ASP A 1 84 ? -9.963 -7.598 0.588 1.00 94.69 84 ASP A CA 1
ATOM 700 C C . ASP A 1 84 ? -9.139 -6.393 0.104 1.00 94.69 84 ASP A C 1
ATOM 702 O O . ASP A 1 84 ? -9.663 -5.361 -0.324 1.00 94.69 84 ASP A O 1
ATOM 706 N N . VAL A 1 85 ? -7.816 -6.480 0.244 1.00 94.94 85 VAL A N 1
ATOM 707 C CA . VAL A 1 85 ? -6.906 -5.448 -0.261 1.00 94.94 85 VAL A CA 1
ATOM 708 C C . VAL A 1 85 ? -6.710 -5.633 -1.760 1.00 94.94 85 VAL A C 1
ATOM 710 O O . VAL A 1 85 ? -6.321 -6.706 -2.223 1.00 94.94 85 VAL A O 1
ATOM 713 N N . LYS A 1 86 ? -6.928 -4.557 -2.520 1.00 95.19 86 LYS A N 1
ATOM 714 C CA . LYS A 1 86 ? -6.803 -4.534 -3.988 1.00 95.19 86 LYS A CA 1
ATOM 715 C C . LYS A 1 86 ? -5.501 -3.874 -4.406 1.00 95.19 86 LYS A C 1
ATOM 717 O O . LYS A 1 86 ? -5.039 -2.967 -3.722 1.00 95.19 86 LYS A O 1
ATOM 722 N N . ILE A 1 87 ? -4.943 -4.268 -5.549 1.00 95.06 87 ILE A N 1
ATOM 723 C CA . ILE A 1 87 ? -3.778 -3.603 -6.145 1.00 95.06 87 ILE A CA 1
ATOM 724 C C . ILE A 1 87 ? -4.189 -2.907 -7.443 1.00 95.06 87 ILE A C 1
ATOM 726 O O . ILE A 1 87 ? -4.839 -3.498 -8.300 1.00 95.06 87 ILE A O 1
ATOM 730 N N . VAL A 1 88 ? -3.759 -1.658 -7.601 1.00 95.62 88 VAL A N 1
ATOM 731 C CA . VAL A 1 88 ? -3.786 -0.902 -8.853 1.00 95.62 88 VAL A CA 1
ATOM 732 C C . VAL A 1 88 ? -2.345 -0.662 -9.283 1.00 95.62 88 VAL A C 1
ATOM 734 O O . VAL A 1 88 ? -1.571 -0.029 -8.568 1.00 95.62 88 VAL A O 1
ATOM 737 N N . LYS A 1 89 ? -1.972 -1.160 -10.460 1.00 93.75 89 LYS A N 1
ATOM 738 C CA . LYS A 1 89 ? -0.671 -0.890 -11.074 1.00 93.75 89 LYS A CA 1
ATOM 739 C C . LYS A 1 89 ? -0.812 0.236 -12.093 1.00 93.75 89 LYS A C 1
ATOM 741 O O . LYS A 1 89 ? -1.751 0.246 -12.882 1.00 93.75 89 LYS A O 1
ATOM 746 N N . THR A 1 90 ? 0.132 1.167 -12.076 1.00 91.69 90 THR A N 1
ATOM 747 C CA . THR A 1 90 ? 0.249 2.231 -13.087 1.00 91.69 90 THR A CA 1
ATOM 748 C C . THR A 1 90 ? 1.315 1.887 -14.127 1.00 91.69 90 THR A C 1
ATOM 750 O O . THR A 1 90 ? 2.125 0.983 -13.905 1.00 91.69 90 THR A O 1
ATOM 753 N N . ALA A 1 91 ? 1.312 2.595 -15.259 1.00 90.62 91 ALA A N 1
ATOM 754 C CA . ALA A 1 91 ? 2.317 2.422 -16.302 1.00 90.62 91 ALA A CA 1
ATOM 755 C C . ALA A 1 91 ? 3.740 2.685 -15.772 1.00 90.62 91 ALA A C 1
ATOM 757 O O . ALA A 1 91 ? 3.950 3.516 -14.886 1.00 90.62 91 ALA A O 1
ATOM 758 N N . TYR A 1 92 ? 4.708 1.943 -16.310 1.00 91.62 92 TYR A N 1
ATOM 759 C CA . TYR A 1 92 ? 6.129 2.163 -16.063 1.00 91.62 92 TYR A CA 1
ATOM 760 C C . TYR A 1 92 ? 6.692 3.024 -17.192 1.00 91.62 92 TYR A C 1
ATOM 762 O O . TYR A 1 92 ? 6.828 2.558 -18.317 1.00 91.62 92 TYR A O 1
ATOM 770 N N . GLU A 1 93 ? 6.988 4.284 -16.888 1.00 91.62 93 GLU A N 1
ATOM 771 C CA . GLU A 1 93 ? 7.378 5.299 -17.876 1.00 91.62 93 GLU A CA 1
ATOM 772 C C . GLU A 1 93 ? 8.756 5.879 -17.519 1.00 91.62 93 GLU A C 1
ATOM 774 O O . GLU A 1 93 ? 8.890 7.060 -17.201 1.00 91.62 93 GLU A O 1
ATOM 779 N N . ASN A 1 94 ? 9.791 5.028 -17.480 1.00 90.38 94 ASN A N 1
ATOM 780 C CA . ASN A 1 94 ? 11.137 5.443 -17.059 1.00 90.38 94 ASN A CA 1
ATOM 781 C C . ASN A 1 94 ? 11.760 6.477 -18.007 1.00 90.38 94 ASN A C 1
ATOM 783 O O . ASN A 1 94 ? 12.351 7.445 -17.536 1.00 90.38 94 ASN A O 1
ATOM 787 N N . ASP A 1 95 ? 11.574 6.323 -19.320 1.00 88.00 95 ASP A N 1
ATOM 788 C CA . ASP A 1 95 ? 12.109 7.259 -20.315 1.00 88.00 95 ASP A CA 1
ATOM 789 C C . ASP A 1 95 ? 11.532 8.668 -20.143 1.00 88.00 95 ASP A C 1
ATOM 791 O O . ASP A 1 95 ? 12.277 9.647 -20.105 1.00 88.00 95 ASP A O 1
ATOM 795 N N . GLU A 1 96 ? 10.210 8.782 -19.984 1.00 87.62 96 GLU A N 1
ATOM 796 C CA . GLU A 1 96 ? 9.551 10.062 -19.704 1.00 87.62 96 GLU A CA 1
ATOM 797 C C . GLU A 1 96 ? 10.008 10.641 -18.366 1.00 87.62 96 GLU A C 1
ATOM 799 O O . GLU A 1 96 ? 10.328 11.827 -18.279 1.00 87.62 96 GLU A O 1
ATOM 804 N N . PHE A 1 97 ? 10.113 9.810 -17.328 1.00 85.38 97 PHE A N 1
ATOM 805 C CA . PHE A 1 97 ? 10.625 10.243 -16.032 1.00 85.38 97 PHE A CA 1
ATOM 806 C C . PHE A 1 97 ? 12.044 10.829 -16.147 1.00 85.38 97 PHE A C 1
ATOM 808 O O . PHE A 1 97 ? 12.316 11.905 -15.615 1.00 85.38 97 PHE A O 1
ATOM 815 N N . ASN A 1 98 ? 12.927 10.187 -16.915 1.00 85.31 98 ASN A N 1
ATOM 816 C CA . ASN A 1 98 ? 14.296 10.655 -17.128 1.00 85.31 98 ASN A CA 1
ATOM 817 C C . ASN A 1 98 ? 14.359 11.959 -17.940 1.00 85.31 98 ASN A C 1
ATOM 819 O O . ASN A 1 98 ? 15.198 12.810 -17.644 1.00 85.31 98 ASN A O 1
ATOM 823 N N . LYS A 1 99 ? 13.455 12.181 -18.910 1.00 90.38 99 LYS A N 1
ATOM 824 C CA . LYS A 1 99 ? 13.366 13.469 -19.632 1.00 90.38 99 LYS A CA 1
ATOM 825 C C . LYS A 1 99 ? 13.127 14.644 -18.682 1.00 90.38 99 LYS A C 1
ATOM 827 O O . LYS A 1 99 ? 13.704 15.709 -18.880 1.00 90.38 99 LYS A O 1
ATOM 832 N N . HIS A 1 100 ? 12.324 14.447 -17.635 1.00 84.25 100 HIS A N 1
ATOM 833 C CA . HIS A 1 100 ? 12.066 15.474 -16.621 1.00 84.25 100 HIS A CA 1
ATOM 834 C C . HIS A 1 100 ? 13.277 15.738 -15.712 1.00 84.25 100 HIS A C 1
ATOM 836 O O . HIS A 1 100 ? 13.383 16.822 -15.140 1.00 84.25 100 HIS A O 1
ATOM 842 N N . LEU A 1 101 ? 14.192 14.772 -15.583 1.00 82.38 101 LEU A N 1
ATOM 843 C CA . LEU A 1 101 ? 15.425 14.907 -14.803 1.00 82.38 10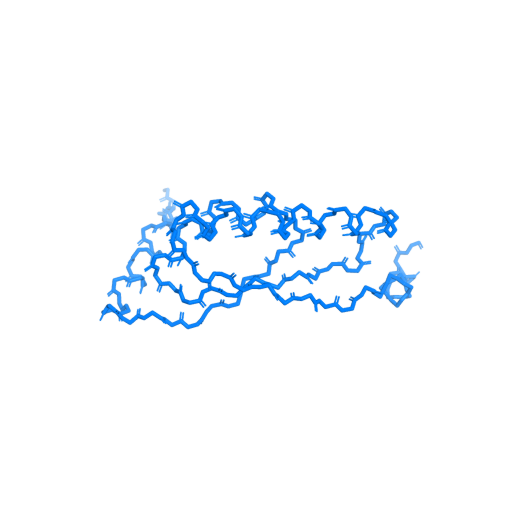1 LEU A CA 1
ATOM 844 C C . LEU A 1 101 ? 16.592 15.498 -15.601 1.00 82.38 101 LEU A C 1
ATOM 846 O O . LEU A 1 101 ? 17.516 16.034 -14.994 1.00 82.38 101 LEU A O 1
ATOM 850 N N . ALA A 1 102 ? 16.544 15.444 -16.934 1.00 78.81 102 ALA A N 1
ATOM 851 C CA . ALA A 1 102 ? 17.602 15.938 -17.816 1.00 78.81 102 ALA A CA 1
ATOM 852 C C . ALA A 1 102 ? 18.085 17.380 -17.525 1.00 78.81 102 ALA A C 1
ATOM 854 O O . ALA A 1 102 ? 19.282 17.619 -17.655 1.00 78.81 102 ALA A O 1
ATOM 855 N N . PRO A 1 103 ? 17.238 18.340 -17.092 1.00 84.44 103 PRO A N 1
ATOM 856 C CA . PRO A 1 103 ? 17.701 19.686 -16.733 1.00 84.44 103 PRO A CA 1
ATOM 857 C C . PRO A 1 103 ? 18.551 19.770 -15.452 1.00 84.44 103 PRO A C 1
ATOM 859 O O . PRO A 1 103 ? 19.095 20.835 -15.168 1.00 84.44 103 PRO A O 1
ATOM 862 N N . PHE A 1 104 ? 18.621 18.699 -14.655 1.00 79.06 104 PHE A N 1
ATOM 863 C CA . PHE A 1 104 ? 19.257 18.672 -13.331 1.00 79.06 104 PHE A CA 1
ATOM 864 C C . PHE A 1 104 ? 20.452 17.706 -13.236 1.00 79.06 104 PHE A C 1
ATOM 866 O O . PHE A 1 104 ? 20.981 17.518 -12.138 1.00 79.06 104 PHE A O 1
ATOM 873 N N . GLY A 1 105 ? 20.823 17.060 -14.347 1.00 65.88 105 GLY A N 1
ATOM 874 C CA . GLY A 1 105 ? 21.905 16.071 -14.440 1.00 65.88 105 GLY A CA 1
ATOM 875 C C . GLY A 1 105 ? 23.214 16.620 -14.988 1.00 65.88 105 GLY A C 1
ATOM 876 O O . GLY A 1 105 ? 23.193 17.686 -15.641 1.00 65.88 105 GLY A O 1
#